Protein AF-A0AAW5JVJ9-F1 (afdb_monomer_lite)

pLDDT: mean 89.63, std 11.11, range [55.31, 98.06]

Organism: NCBI:txid1673721

Secondary structure (DSSP, 8-state):
-EEE-TTS-EEEESSS-GGGGHHHHHHHHTSS-SEEEETTEEEEEEEETTEEEEEEEEE--SHHHHHHHHHHHHHHHHHHHHHHHHH-HHHHHHHHHH-

Sequence (99 aa):
LSICDTEGKVLASTFTGAEEYESAILTFVDSPADSQVIQGYQFFKVFDEHQLEYILLAKGGSDDVYMVGKMAAFQIQNLLVAYKERFDKDNFIKNLLLD

Foldseek 3Di:
DWKDFLQQHTPDDPDPDSSVCSVVSPVVSPDPDQWDDDPQWIWGFQDQVNHGGIIDIFHGDDPVSVVVSVVVSVVVNVVSVVVVLVVVVVVVVVVVVVD

Radius of gyration: 15.58 Å; chains: 1; bounding box: 30×27×45 Å

Structure (mmCIF, N/CA/C/O backbone):
data_AF-A0AAW5JVJ9-F1
#
_entry.id   AF-A0AAW5JVJ9-F1
#
loop_
_atom_site.group_PDB
_atom_site.id
_atom_site.type_symbol
_atom_site.label_atom_id
_atom_site.label_alt_id
_atom_site.label_comp_id
_atom_site.label_asym_id
_atom_site.label_entity_id
_atom_site.label_seq_id
_atom_site.pdbx_PDB_ins_code
_atom_site.Cartn_x
_atom_site.Cartn_y
_atom_site.Cartn_z
_atom_site.occupancy
_atom_site.B_iso_or_equiv
_atom_site.auth_seq_id
_atom_site.auth_comp_id
_atom_site.auth_asym_id
_atom_site.auth_atom_id
_atom_site.pdbx_PDB_model_num
ATOM 1 N N . LEU A 1 1 ? 10.004 0.479 0.183 1.00 93.88 1 LEU A N 1
ATOM 2 C CA . LEU A 1 1 ? 8.596 0.444 0.632 1.00 93.88 1 LEU A CA 1
ATOM 3 C C . LEU A 1 1 ? 8.078 1.855 0.869 1.00 93.88 1 LEU A C 1
ATOM 5 O O . LEU A 1 1 ? 8.802 2.662 1.449 1.00 93.88 1 LEU A O 1
ATOM 9 N N . SER A 1 2 ? 6.864 2.143 0.421 1.00 96.62 2 SER A N 1
ATOM 10 C CA . SER A 1 2 ? 6.137 3.376 0.727 1.00 96.62 2 SER A CA 1
ATOM 11 C C . SER A 1 2 ? 4.691 3.039 1.064 1.00 96.62 2 SER A C 1
ATOM 13 O O . SER A 1 2 ? 4.144 2.104 0.488 1.00 96.62 2 SER A O 1
ATOM 15 N N . ILE A 1 3 ? 4.116 3.760 2.020 1.00 97.25 3 ILE A N 1
ATOM 16 C CA . ILE A 1 3 ? 2.716 3.664 2.417 1.00 97.25 3 ILE A CA 1
ATOM 17 C C . ILE A 1 3 ? 2.008 4.929 1.971 1.00 97.25 3 ILE A C 1
ATOM 19 O O . ILE A 1 3 ? 2.486 6.035 2.244 1.00 97.25 3 ILE A O 1
ATOM 23 N N . CYS A 1 4 ? 0.871 4.747 1.317 1.00 97.38 4 CYS A N 1
ATOM 24 C CA . CYS A 1 4 ? 0.002 5.813 0.852 1.00 97.38 4 CYS A CA 1
ATOM 25 C C . CYS A 1 4 ? -1.425 5.581 1.347 1.00 97.38 4 CYS A C 1
ATOM 27 O O . CYS A 1 4 ? -1.814 4.437 1.597 1.00 97.38 4 CYS A O 1
ATOM 29 N N . ASP A 1 5 ? -2.191 6.655 1.493 1.00 96.62 5 ASP A N 1
ATOM 30 C CA . ASP A 1 5 ? -3.636 6.555 1.702 1.00 96.62 5 ASP A CA 1
ATOM 31 C C . ASP A 1 5 ? -4.380 6.269 0.385 1.00 96.62 5 ASP A C 1
ATOM 33 O O . ASP A 1 5 ? -3.788 6.159 -0.696 1.00 96.62 5 ASP A O 1
ATOM 37 N N . THR A 1 6 ? -5.700 6.123 0.482 1.00 96.19 6 THR A N 1
ATOM 38 C CA . THR A 1 6 ? -6.591 5.861 -0.655 1.00 96.19 6 THR A CA 1
ATOM 39 C C . THR A 1 6 ? -6.764 7.056 -1.592 1.00 96.19 6 THR A C 1
ATOM 41 O O . THR A 1 6 ? -7.334 6.897 -2.667 1.00 96.19 6 THR A O 1
ATOM 44 N N . GLU A 1 7 ? -6.276 8.238 -1.211 1.00 96.19 7 GLU A N 1
ATOM 45 C CA . GLU A 1 7 ? -6.262 9.440 -2.051 1.00 96.19 7 GLU A CA 1
ATOM 46 C C . GLU A 1 7 ? -4.935 9.582 -2.817 1.00 96.19 7 GLU A C 1
ATOM 48 O O . GLU A 1 7 ? -4.748 10.536 -3.564 1.00 96.19 7 GLU A O 1
ATOM 53 N N . GLY A 1 8 ? -4.012 8.624 -2.669 1.00 94.25 8 GLY A N 1
ATOM 54 C CA . GLY A 1 8 ? -2.728 8.620 -3.369 1.00 94.25 8 GLY A CA 1
ATOM 55 C C . GLY A 1 8 ? -1.625 9.405 -2.663 1.00 94.25 8 GLY A C 1
ATOM 56 O O . GLY A 1 8 ? -0.503 9.476 -3.170 1.00 94.25 8 GLY A O 1
ATOM 57 N N . LYS A 1 9 ? -1.887 9.951 -1.472 1.00 96.19 9 LYS A N 1
ATOM 58 C CA . LYS A 1 9 ? -0.900 10.726 -0.723 1.00 96.19 9 LYS A CA 1
ATOM 59 C C . LYS A 1 9 ? 0.053 9.806 0.027 1.00 96.19 9 LYS A C 1
ATOM 61 O O . LYS A 1 9 ? -0.345 8.909 0.768 1.00 96.19 9 LYS A O 1
ATOM 66 N N . VAL A 1 10 ? 1.348 10.087 -0.100 1.00 96.19 10 VAL A N 1
ATOM 67 C CA . VAL A 1 10 ? 2.405 9.377 0.627 1.00 96.19 10 VAL A CA 1
ATOM 68 C C . VAL A 1 10 ? 2.372 9.746 2.114 1.00 96.19 10 VAL A C 1
ATOM 70 O O . VAL A 1 10 ? 2.527 10.908 2.486 1.00 96.19 10 VAL A O 1
ATOM 73 N N . LEU A 1 11 ? 2.214 8.737 2.972 1.00 95.88 11 LEU A N 1
ATOM 74 C CA . LEU A 1 11 ? 2.224 8.869 4.434 1.00 95.88 11 LEU A CA 1
ATOM 75 C C . LEU A 1 11 ? 3.611 8.588 5.021 1.00 95.88 11 LEU A C 1
ATOM 77 O O . LEU A 1 11 ? 4.043 9.246 5.966 1.00 95.88 11 LEU A O 1
ATOM 81 N N . ALA A 1 12 ? 4.313 7.602 4.461 1.00 95.38 12 ALA A N 1
ATOM 82 C CA . ALA A 1 12 ? 5.672 7.243 4.848 1.00 95.38 12 ALA A CA 1
ATOM 83 C C . ALA A 1 12 ? 6.405 6.590 3.674 1.00 95.38 12 ALA A C 1
ATOM 85 O O . ALA A 1 12 ? 5.815 5.847 2.886 1.00 95.38 12 ALA A O 1
ATOM 86 N N . SER A 1 13 ? 7.712 6.817 3.557 1.00 95.50 13 SER A N 1
ATOM 87 C CA . SER A 1 13 ? 8.509 6.172 2.516 1.00 95.50 13 SER A CA 1
ATOM 88 C C . SER A 1 13 ? 9.948 5.918 2.943 1.00 95.50 13 SER A C 1
ATOM 90 O O . SER A 1 13 ? 10.550 6.686 3.686 1.00 95.50 13 SER A O 1
ATOM 92 N N . THR A 1 14 ? 10.503 4.822 2.430 1.00 94.31 14 THR A N 1
ATOM 93 C CA . THR A 1 14 ? 11.930 4.458 2.538 1.00 94.31 14 THR A CA 1
ATOM 94 C C . THR A 1 14 ? 12.717 4.807 1.271 1.00 94.31 14 THR A C 1
ATOM 96 O O . THR A 1 14 ? 13.908 4.525 1.183 1.00 94.31 14 THR A O 1
ATOM 99 N N . PHE A 1 15 ? 12.056 5.391 0.268 1.00 91.75 15 PHE A N 1
ATOM 100 C CA . PHE A 1 15 ? 12.664 5.854 -0.978 1.00 91.75 15 PHE A CA 1
ATOM 101 C C . PHE A 1 15 ? 12.009 7.160 -1.448 1.00 91.75 15 PHE A C 1
ATOM 103 O O . PHE A 1 15 ? 10.881 7.473 -1.078 1.00 91.75 15 PHE A O 1
ATOM 110 N N . THR A 1 16 ? 12.712 7.926 -2.273 1.00 89.94 16 THR A N 1
ATOM 111 C CA . THR A 1 16 ? 12.215 9.186 -2.848 1.00 89.94 16 THR A CA 1
ATOM 112 C C . THR A 1 16 ? 11.425 8.947 -4.135 1.00 89.94 16 THR A C 1
ATOM 114 O O . THR A 1 16 ? 11.743 8.007 -4.867 1.00 89.94 16 THR A O 1
ATOM 117 N N . GLY A 1 17 ? 10.460 9.818 -4.447 1.00 86.25 17 GLY A N 1
ATOM 118 C CA . GLY A 1 17 ? 9.693 9.767 -5.700 1.00 86.25 17 GLY A CA 1
ATOM 119 C C . GLY A 1 17 ? 8.474 8.848 -5.646 1.00 86.25 17 GLY A C 1
ATOM 120 O O . GLY A 1 17 ? 7.943 8.473 -6.683 1.00 86.25 17 GLY A O 1
ATOM 121 N N . ALA A 1 18 ? 8.025 8.459 -4.449 1.00 88.62 18 ALA A N 1
ATOM 122 C CA . ALA A 1 18 ? 6.764 7.735 -4.300 1.00 88.62 18 ALA A CA 1
ATOM 123 C C . ALA A 1 18 ? 5.561 8.612 -4.699 1.00 88.62 18 ALA A C 1
ATOM 125 O O . ALA A 1 18 ? 4.566 8.081 -5.183 1.00 88.62 18 ALA A O 1
ATOM 126 N N . GLU A 1 19 ? 5.680 9.941 -4.567 1.00 90.12 19 GLU A N 1
ATOM 127 C CA . GLU A 1 19 ? 4.636 10.896 -4.954 1.00 90.12 19 GLU A CA 1
ATOM 128 C C . GLU A 1 19 ? 4.331 10.866 -6.461 1.00 90.12 19 GLU A C 1
ATOM 130 O O . GLU A 1 19 ? 3.214 11.154 -6.875 1.00 90.12 19 GLU A O 1
ATOM 135 N N . GLU A 1 20 ? 5.289 10.456 -7.298 1.00 91.81 20 GLU A N 1
ATOM 136 C CA . GLU A 1 20 ? 5.111 10.373 -8.757 1.00 91.81 20 GLU A CA 1
ATOM 137 C C . GLU A 1 20 ? 4.085 9.303 -9.175 1.00 91.81 20 GLU A C 1
ATOM 139 O O . GLU A 1 20 ? 3.595 9.314 -10.305 1.00 91.81 20 GLU A O 1
ATOM 144 N N . TYR A 1 21 ? 3.739 8.386 -8.266 1.00 91.06 21 TYR A N 1
ATOM 145 C CA . TYR A 1 21 ? 2.830 7.272 -8.523 1.00 91.06 21 TYR A CA 1
ATOM 146 C C . TYR A 1 21 ? 1.392 7.546 -8.072 1.00 91.06 21 TYR A C 1
ATOM 148 O O . TYR A 1 21 ? 0.572 6.637 -8.160 1.00 91.06 21 TYR A O 1
ATOM 156 N N . GLU A 1 22 ? 1.049 8.767 -7.647 1.00 94.19 22 GLU A N 1
ATOM 157 C CA . GLU A 1 22 ? -0.300 9.146 -7.185 1.00 94.19 22 GLU A CA 1
ATOM 158 C C . GLU A 1 22 ? -1.406 8.673 -8.146 1.00 94.19 22 GLU A C 1
ATOM 160 O O . GLU A 1 22 ? -2.327 7.961 -7.752 1.00 94.19 22 GLU A O 1
ATOM 165 N N . SER A 1 23 ? -1.271 8.956 -9.445 1.00 94.06 23 SER A N 1
ATOM 166 C CA . SER A 1 23 ? -2.253 8.526 -10.453 1.00 94.06 23 SER A CA 1
ATOM 167 C C . SER A 1 23 ? -2.363 6.997 -10.581 1.00 94.06 23 SER A C 1
ATOM 169 O O . SER A 1 23 ? -3.462 6.464 -10.770 1.00 94.06 23 SER A O 1
ATOM 171 N N . ALA A 1 24 ? -1.245 6.275 -10.447 1.00 95.25 24 ALA A N 1
ATOM 172 C CA . ALA A 1 24 ? -1.239 4.814 -10.448 1.00 95.25 24 ALA A CA 1
ATOM 173 C C . ALA A 1 24 ? -1.883 4.246 -9.176 1.00 95.25 24 ALA A C 1
ATOM 175 O O . ALA A 1 24 ? -2.597 3.249 -9.257 1.00 95.25 24 ALA A O 1
ATOM 176 N N . ILE A 1 25 ? -1.677 4.899 -8.026 1.00 95.75 25 ILE A N 1
ATOM 177 C CA . ILE A 1 25 ? -2.314 4.544 -6.755 1.00 95.75 25 ILE A CA 1
ATOM 178 C C . ILE A 1 25 ? -3.828 4.692 -6.878 1.00 95.75 25 ILE A C 1
ATOM 180 O O . ILE A 1 25 ? -4.536 3.725 -6.621 1.00 95.75 25 ILE A O 1
ATOM 184 N N . LEU A 1 26 ? -4.317 5.844 -7.345 1.00 96.00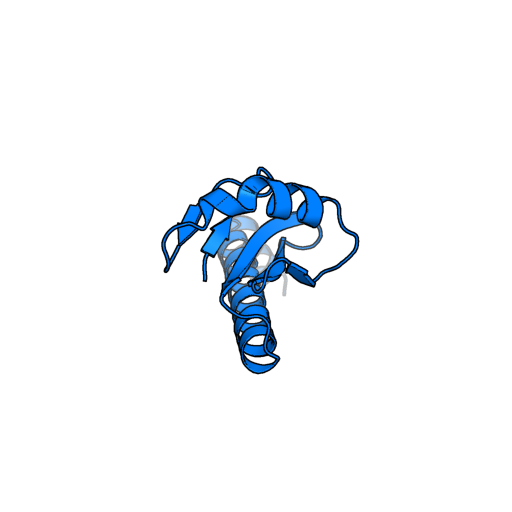 26 LEU A N 1
ATOM 185 C CA . LEU A 1 26 ? -5.751 6.093 -7.537 1.00 96.00 26 LEU A CA 1
ATOM 186 C C . LEU A 1 26 ? -6.389 5.050 -8.466 1.00 96.00 26 LEU A C 1
ATOM 188 O O . LEU A 1 26 ? -7.418 4.466 -8.145 1.00 96.00 26 LEU A O 1
AT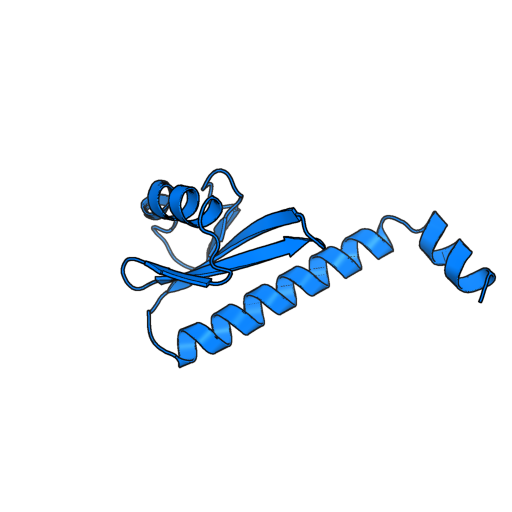OM 192 N N . THR A 1 27 ? -5.721 4.728 -9.576 1.00 95.44 27 THR A N 1
ATOM 193 C CA . THR A 1 27 ? -6.188 3.678 -10.496 1.00 95.44 27 THR A CA 1
ATOM 194 C C . THR A 1 27 ? -6.220 2.297 -9.826 1.00 95.44 27 THR A C 1
ATOM 196 O O . THR A 1 27 ? -7.107 1.486 -10.088 1.00 95.44 27 THR A O 1
ATOM 199 N N . PHE A 1 28 ? -5.244 1.997 -8.968 1.00 97.06 28 PHE A N 1
ATOM 200 C CA . PHE A 1 28 ? -5.159 0.718 -8.270 1.00 97.06 28 PHE A CA 1
ATOM 201 C C . PHE A 1 28 ? -6.165 0.598 -7.114 1.00 97.06 28 PHE A C 1
ATOM 203 O O . PHE A 1 28 ? -6.666 -0.498 -6.856 1.00 97.06 28 PHE A O 1
ATOM 210 N N . VAL A 1 29 ? -6.516 1.702 -6.452 1.00 96.81 29 VAL A N 1
ATOM 211 C CA . VAL A 1 29 ? -7.582 1.750 -5.438 1.00 96.81 29 VAL A CA 1
ATOM 212 C C . VAL A 1 29 ? -8.892 1.211 -6.021 1.00 96.81 29 VAL A C 1
ATOM 214 O O . VAL A 1 29 ? -9.480 0.302 -5.432 1.00 96.81 29 VAL A O 1
ATOM 217 N N . ASP A 1 30 ? -9.258 1.645 -7.228 1.00 95.75 30 ASP A N 1
ATOM 218 C CA . ASP A 1 30 ? -10.477 1.209 -7.930 1.00 95.75 30 ASP A CA 1
ATOM 219 C C . ASP A 1 30 ? -10.379 -0.197 -8.558 1.00 95.75 30 ASP A C 1
ATOM 221 O O . ASP A 1 30 ? -11.381 -0.780 -8.980 1.00 95.75 30 ASP A O 1
ATOM 225 N N . SER A 1 31 ? -9.177 -0.774 -8.631 1.00 96.25 31 SER A N 1
ATOM 226 C CA . SER A 1 31 ? -8.949 -2.097 -9.221 1.00 96.25 31 SER A CA 1
ATOM 227 C C . SER A 1 31 ? -9.527 -3.220 -8.348 1.00 96.25 31 SER A C 1
ATOM 229 O O . SER A 1 31 ? -9.392 -3.180 -7.126 1.00 96.25 31 SER A O 1
ATOM 231 N N . PRO A 1 32 ? -10.094 -4.297 -8.919 1.00 95.12 32 PRO A N 1
ATOM 232 C CA . PRO A 1 32 ? -10.514 -5.463 -8.137 1.00 95.12 32 PRO A CA 1
ATOM 233 C C . PRO A 1 32 ? -9.337 -6.312 -7.620 1.00 95.12 32 PRO A C 1
ATOM 235 O O . PRO A 1 32 ? -9.562 -7.284 -6.907 1.00 95.12 32 PRO A O 1
ATOM 238 N N . ALA A 1 33 ? -8.094 -6.004 -8.005 1.00 96.19 33 ALA A N 1
ATOM 239 C CA . ALA A 1 33 ? -6.923 -6.782 -7.616 1.00 96.19 33 ALA A CA 1
ATOM 240 C C . ALA A 1 33 ? -6.421 -6.430 -6.203 1.00 96.19 33 ALA A C 1
ATOM 242 O O . ALA A 1 33 ? -6.256 -5.257 -5.868 1.00 96.19 33 ALA A O 1
ATOM 243 N N . ASP A 1 34 ? -6.069 -7.452 -5.418 1.00 93.81 34 ASP A N 1
ATOM 244 C CA . ASP A 1 34 ? -5.419 -7.282 -4.105 1.00 93.81 34 ASP A CA 1
ATOM 245 C C . ASP A 1 34 ? -3.965 -6.798 -4.228 1.00 93.81 34 ASP A C 1
ATOM 247 O O . ASP A 1 34 ? -3.423 -6.141 -3.335 1.00 93.81 34 ASP A O 1
ATOM 251 N N . SER A 1 35 ? -3.317 -7.137 -5.345 1.00 96.38 35 SER A N 1
ATOM 252 C CA . SER A 1 35 ? -1.943 -6.747 -5.658 1.00 96.38 35 SER A CA 1
ATOM 253 C C . SER A 1 35 ? -1.727 -6.626 -7.161 1.00 96.38 35 SER A C 1
ATOM 255 O O . SER A 1 35 ? -2.269 -7.436 -7.914 1.00 96.38 35 SER A O 1
ATOM 257 N N . GLN A 1 36 ? -0.900 -5.677 -7.600 1.00 96.00 36 GLN A N 1
ATOM 258 C CA . GLN A 1 36 ? -0.624 -5.461 -9.022 1.00 96.00 36 GLN A CA 1
ATOM 259 C C . GLN A 1 36 ? 0.779 -4.891 -9.262 1.00 96.00 36 GLN A C 1
ATOM 261 O O . GLN A 1 36 ? 1.267 -4.077 -8.483 1.00 96.00 36 GLN A O 1
ATOM 266 N N . VAL A 1 37 ? 1.414 -5.281 -10.373 1.00 95.25 37 VAL A N 1
ATOM 267 C CA . VAL A 1 37 ? 2.657 -4.652 -10.843 1.00 95.25 37 VAL A CA 1
ATOM 268 C C . VAL A 1 37 ? 2.318 -3.479 -11.750 1.00 95.25 37 VAL A C 1
ATOM 270 O O . VAL A 1 37 ? 1.668 -3.661 -12.780 1.00 95.25 37 VAL A O 1
ATOM 273 N N . ILE A 1 38 ? 2.801 -2.288 -11.407 1.00 92.50 38 ILE A N 1
ATOM 274 C CA . ILE A 1 38 ? 2.645 -1.082 -12.222 1.00 92.50 38 ILE A CA 1
ATOM 275 C C . ILE A 1 38 ? 3.999 -0.378 -12.285 1.00 92.50 38 ILE A C 1
ATOM 277 O O . ILE A 1 38 ? 4.614 -0.106 -11.259 1.00 92.50 38 ILE A O 1
ATOM 281 N N . GLN A 1 39 ? 4.495 -0.125 -13.501 1.00 87.88 39 GLN A N 1
ATOM 282 C CA . GLN A 1 39 ? 5.738 0.629 -13.747 1.00 87.88 39 GLN A CA 1
ATOM 283 C C . GLN A 1 39 ? 6.963 0.133 -12.944 1.00 87.88 39 GLN A C 1
ATOM 285 O O . GLN A 1 39 ? 7.817 0.911 -12.531 1.00 87.88 39 GLN A O 1
ATOM 290 N N . GLY A 1 40 ? 7.068 -1.183 -12.730 1.00 89.31 40 GLY A N 1
ATOM 291 C CA . GLY A 1 40 ? 8.190 -1.787 -12.002 1.00 89.31 40 GLY A CA 1
ATOM 292 C C . GLY A 1 40 ? 8.089 -1.704 -10.475 1.00 89.31 40 GLY A C 1
ATOM 293 O O . GLY A 1 40 ? 9.074 -1.990 -9.795 1.00 89.31 40 GLY A O 1
ATOM 294 N N . TYR A 1 41 ? 6.920 -1.349 -9.941 1.00 94.12 41 TYR A N 1
ATOM 295 C CA . TYR A 1 41 ? 6.587 -1.422 -8.521 1.00 94.12 41 TYR A CA 1
ATOM 296 C C . TYR A 1 41 ? 5.473 -2.439 -8.299 1.00 94.12 41 TYR A C 1
ATOM 298 O O . TYR A 1 41 ? 4.563 -2.568 -9.118 1.00 94.12 41 TYR A O 1
ATOM 306 N N . GLN A 1 42 ? 5.544 -3.144 -7.177 1.00 96.50 42 GLN A N 1
ATOM 307 C CA . GLN A 1 42 ? 4.467 -3.984 -6.668 1.00 96.50 42 GLN A CA 1
ATOM 308 C C . GLN A 1 42 ? 3.572 -3.137 -5.763 1.00 96.50 42 GLN A C 1
ATOM 310 O O . GLN A 1 42 ? 4.056 -2.523 -4.811 1.00 96.50 42 GLN A 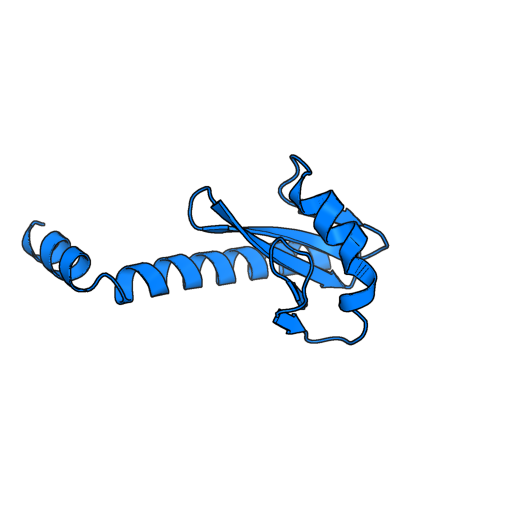O 1
ATOM 315 N N . PHE A 1 43 ? 2.280 -3.118 -6.053 1.00 97.81 43 PHE A N 1
ATOM 316 C CA . PHE A 1 43 ? 1.254 -2.453 -5.263 1.00 97.81 43 PHE A CA 1
ATOM 317 C C . PHE A 1 43 ? 0.486 -3.507 -4.476 1.00 97.81 43 PHE A C 1
ATOM 319 O O . PHE A 1 43 ? 0.163 -4.563 -5.021 1.00 97.81 43 PHE A O 1
ATOM 326 N N . PHE A 1 44 ? 0.179 -3.217 -3.215 1.00 98.06 44 PHE A N 1
ATOM 327 C CA . PHE A 1 44 ? -0.608 -4.085 -2.342 1.00 98.06 44 PHE A CA 1
ATOM 328 C C . PHE A 1 44 ? -1.677 -3.275 -1.629 1.00 98.06 44 PHE A C 1
ATOM 330 O O . PHE A 1 44 ? -1.387 -2.208 -1.084 1.00 98.06 44 PHE A O 1
ATOM 337 N N . LYS A 1 45 ? -2.893 -3.811 -1.595 1.00 97.94 45 LYS A N 1
ATOM 338 C CA . LYS A 1 45 ? -3.967 -3.292 -0.755 1.00 97.94 45 LYS A CA 1
ATOM 339 C C . LYS A 1 45 ? -3.772 -3.762 0.682 1.00 97.94 45 LYS A C 1
ATOM 341 O O . LYS A 1 45 ? -3.539 -4.944 0.929 1.00 97.94 45 LYS A O 1
ATOM 346 N N . VAL A 1 46 ? -3.863 -2.832 1.624 1.00 97.62 46 VAL A N 1
ATOM 347 C CA . VAL A 1 46 ? -3.885 -3.124 3.057 1.00 97.62 46 VAL A CA 1
ATOM 348 C C . VAL A 1 46 ? -5.280 -2.803 3.557 1.00 97.62 46 VAL A C 1
ATOM 350 O O . VAL A 1 46 ? -5.687 -1.640 3.590 1.00 97.62 46 VAL A O 1
ATOM 353 N N . PHE A 1 47 ? -6.010 -3.853 3.911 1.00 95.06 47 PHE A N 1
ATOM 354 C CA . PHE A 1 47 ? -7.374 -3.742 4.395 1.00 95.06 47 PHE A CA 1
ATOM 355 C C . PHE A 1 47 ? -7.417 -3.769 5.913 1.00 95.06 47 PHE A C 1
ATOM 357 O O . PHE A 1 47 ? -6.694 -4.529 6.559 1.00 95.06 47 PHE A O 1
ATOM 364 N N . ASP A 1 48 ? -8.333 -2.996 6.460 1.00 91.38 48 ASP A N 1
ATOM 365 C CA . ASP A 1 48 ? -8.812 -3.128 7.817 1.00 91.38 48 ASP A CA 1
ATOM 366 C C . ASP A 1 48 ? -10.188 -3.803 7.758 1.00 91.38 48 ASP A C 1
ATOM 368 O O . ASP A 1 48 ? -11.162 -3.226 7.271 1.00 91.38 48 ASP A O 1
ATOM 372 N N . GLU A 1 49 ? -10.228 -5.084 8.131 1.00 86.31 49 GLU A N 1
ATOM 373 C CA . GLU A 1 49 ? -11.320 -6.013 7.815 1.00 86.31 49 GLU A CA 1
ATOM 374 C C . GLU A 1 49 ? -11.643 -6.043 6.308 1.00 86.31 49 GLU A C 1
ATOM 376 O O . GLU A 1 49 ? -10.990 -6.747 5.536 1.00 86.31 49 GLU A O 1
ATOM 381 N N . HIS A 1 50 ? -12.641 -5.270 5.884 1.00 88.62 50 HIS A N 1
ATOM 382 C CA . HIS A 1 50 ? -13.101 -5.162 4.500 1.00 88.62 50 HIS A CA 1
ATOM 383 C C . HIS A 1 50 ? -12.894 -3.764 3.906 1.00 88.62 50 HIS A C 1
ATOM 385 O O . HIS A 1 50 ? -13.131 -3.565 2.715 1.00 88.62 50 HIS A O 1
ATOM 391 N N . GLN A 1 51 ? -12.459 -2.798 4.715 1.00 93.88 51 GLN A N 1
ATOM 392 C CA . GLN A 1 51 ? -12.230 -1.429 4.283 1.00 93.88 51 GLN A CA 1
ATOM 393 C C . GLN A 1 51 ? -10.785 -1.271 3.813 1.00 93.88 51 GLN A C 1
ATOM 395 O O . GLN A 1 51 ? -9.846 -1.653 4.508 1.00 93.88 51 GLN A O 1
ATOM 400 N N . LEU A 1 52 ? -10.595 -0.751 2.601 1.00 96.19 52 LEU A N 1
ATOM 401 C CA . LEU A 1 52 ? -9.264 -0.443 2.092 1.00 96.19 52 LEU A CA 1
ATOM 402 C C . LEU A 1 52 ? -8.727 0.792 2.804 1.00 96.19 52 LEU A C 1
ATOM 404 O O . LEU A 1 52 ? -9.283 1.868 2.621 1.00 96.19 52 LEU A O 1
ATOM 408 N N . GLU A 1 53 ? -7.620 0.635 3.523 1.00 95.75 53 GLU A N 1
ATOM 409 C CA . GLU A 1 53 ? -7.092 1.696 4.381 1.00 95.75 53 GLU A CA 1
ATOM 410 C C . GLU A 1 53 ? -5.777 2.274 3.870 1.00 95.75 53 GLU A C 1
ATOM 412 O O . GLU A 1 53 ? -5.566 3.486 3.925 1.00 95.75 53 GLU A O 1
ATOM 417 N N . TYR A 1 54 ? -4.911 1.430 3.304 1.00 97.62 54 TYR A N 1
ATOM 418 C CA . TYR A 1 54 ? -3.654 1.884 2.717 1.00 97.62 54 TYR A CA 1
ATOM 419 C C . TYR A 1 54 ? -3.296 1.139 1.440 1.00 97.62 54 TYR A C 1
ATOM 421 O O . TYR A 1 54 ? -3.695 -0.006 1.215 1.00 97.62 54 TYR A O 1
ATOM 429 N N . ILE A 1 55 ? -2.435 1.777 0.655 1.00 97.94 55 ILE A N 1
ATOM 430 C CA . ILE A 1 55 ? -1.697 1.158 -0.439 1.00 97.94 55 ILE A CA 1
ATOM 431 C C . ILE A 1 55 ? -0.220 1.083 -0.054 1.00 97.94 55 ILE A C 1
ATOM 433 O O . ILE A 1 55 ? 0.403 2.084 0.304 1.00 97.94 55 ILE A O 1
ATOM 437 N N . LEU A 1 56 ? 0.354 -0.117 -0.132 1.00 97.81 56 LEU A N 1
ATOM 438 C CA . LEU A 1 56 ? 1.787 -0.347 0.030 1.00 97.81 56 LEU A CA 1
ATOM 439 C C . LEU A 1 56 ? 2.445 -0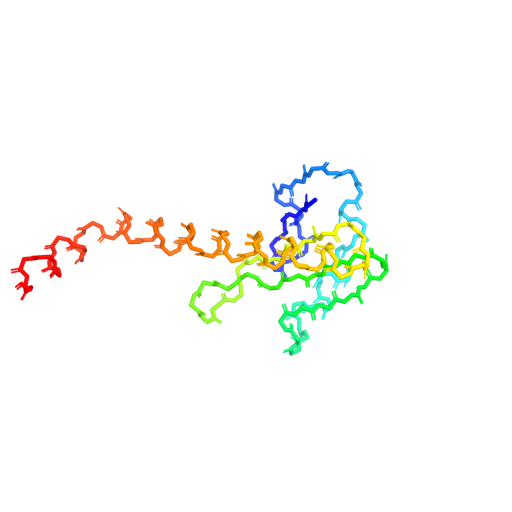.478 -1.346 1.00 97.81 56 LEU A C 1
ATOM 441 O O . LEU A 1 56 ? 2.073 -1.342 -2.137 1.00 97.81 56 LEU A O 1
ATOM 445 N N . LEU A 1 57 ? 3.482 0.322 -1.587 1.00 97.12 57 LEU A N 1
ATOM 446 C CA . LEU A 1 57 ? 4.333 0.245 -2.770 1.00 97.12 57 LEU A CA 1
ATOM 447 C C . LEU A 1 57 ? 5.667 -0.406 -2.405 1.00 97.12 57 LEU A C 1
ATOM 449 O O . LEU A 1 57 ? 6.402 0.077 -1.532 1.00 97.12 57 LEU A O 1
ATOM 453 N N . ALA A 1 58 ? 6.035 -1.461 -3.122 1.00 96.62 58 ALA A N 1
ATOM 454 C CA . ALA A 1 58 ? 7.359 -2.061 -3.072 1.00 96.62 58 ALA A CA 1
ATOM 455 C C . ALA A 1 58 ? 8.099 -1.843 -4.393 1.00 96.62 58 ALA A C 1
ATOM 457 O O . ALA A 1 58 ? 7.566 -2.071 -5.474 1.00 96.62 58 ALA A O 1
ATOM 458 N N . LYS A 1 59 ? 9.341 -1.363 -4.295 1.00 93.50 59 LYS A N 1
ATOM 459 C CA . LYS A 1 59 ? 10.180 -1.051 -5.452 1.00 93.50 59 LYS A CA 1
ATOM 460 C C . LYS A 1 59 ? 10.773 -2.331 -6.028 1.00 93.50 59 LYS A C 1
ATOM 462 O O . LYS A 1 59 ? 11.472 -3.040 -5.310 1.00 93.50 59 LYS A O 1
ATOM 467 N N . GLY A 1 60 ? 10.560 -2.555 -7.320 1.00 91.62 60 GLY A N 1
ATOM 468 C CA . GLY A 1 60 ? 10.957 -3.767 -8.032 1.00 91.62 60 GLY A CA 1
ATOM 469 C C . GLY A 1 60 ? 9.740 -4.616 -8.394 1.00 91.62 60 GLY A C 1
ATOM 470 O O . GLY A 1 60 ? 8.759 -4.644 -7.661 1.00 91.62 60 GLY A O 1
ATOM 471 N N . GLY A 1 61 ? 9.798 -5.287 -9.546 1.00 88.94 61 GLY A N 1
ATOM 472 C CA . GLY A 1 61 ? 8.705 -6.113 -10.075 1.00 88.94 61 GLY A CA 1
ATOM 473 C C . GLY A 1 61 ? 8.935 -7.621 -9.958 1.00 88.94 61 GLY A C 1
ATOM 474 O O . GLY A 1 61 ? 8.151 -8.385 -10.504 1.00 88.94 61 GLY A O 1
ATOM 475 N N . SER A 1 62 ? 10.012 -8.054 -9.304 1.00 93.56 62 SER A N 1
ATOM 476 C CA . SER A 1 62 ? 10.378 -9.466 -9.171 1.00 93.56 62 SER A CA 1
ATOM 477 C C . SER A 1 62 ? 9.575 -10.189 -8.081 1.00 93.56 62 SER A C 1
ATOM 479 O O . SER A 1 62 ? 8.964 -9.560 -7.212 1.00 93.56 62 SER A O 1
ATOM 481 N N . ASP A 1 63 ? 9.578 -11.523 -8.127 1.00 93.50 63 ASP A N 1
ATOM 482 C CA . ASP A 1 63 ? 8.795 -12.377 -7.220 1.00 93.50 63 ASP A CA 1
ATOM 483 C C . ASP A 1 63 ? 9.262 -12.308 -5.757 1.00 93.50 63 ASP A C 1
ATOM 485 O O . ASP A 1 63 ? 8.462 -12.423 -4.829 1.00 93.50 63 ASP A O 1
ATOM 489 N N . ASP A 1 64 ? 10.554 -12.078 -5.522 1.00 95.56 64 ASP A N 1
ATOM 490 C CA . ASP A 1 64 ? 11.107 -11.859 -4.183 1.00 95.56 64 ASP A CA 1
ATOM 491 C C . ASP A 1 64 ? 10.588 -10.549 -3.573 1.00 95.56 64 ASP A C 1
ATOM 493 O O . ASP A 1 64 ? 10.164 -10.525 -2.414 1.00 95.56 64 ASP A O 1
ATOM 497 N N . VAL A 1 65 ? 10.524 -9.479 -4.373 1.00 95.62 65 VAL A N 1
ATOM 498 C CA . VAL A 1 65 ? 9.913 -8.204 -3.972 1.00 95.62 65 VAL A CA 1
ATOM 499 C C . VAL A 1 65 ? 8.419 -8.379 -3.735 1.00 95.62 65 VAL A C 1
ATOM 501 O O . VAL A 1 65 ? 7.898 -7.831 -2.762 1.00 95.62 65 VAL A O 1
ATOM 504 N N . TYR A 1 66 ? 7.736 -9.173 -4.565 1.00 95.94 66 TYR A N 1
ATOM 505 C CA . TYR A 1 66 ? 6.335 -9.513 -4.336 1.00 95.94 66 TYR A CA 1
ATOM 506 C C . TYR A 1 66 ? 6.138 -10.179 -2.970 1.00 95.94 66 TYR A C 1
ATOM 508 O O . TYR A 1 66 ? 5.300 -9.747 -2.179 1.00 95.94 66 TYR A O 1
ATOM 516 N N . MET A 1 67 ? 6.935 -11.206 -2.668 1.00 96.06 67 MET A N 1
ATOM 517 C CA . MET A 1 67 ? 6.819 -11.969 -1.427 1.00 96.06 67 MET A CA 1
ATOM 518 C C . MET A 1 67 ? 7.078 -11.094 -0.196 1.00 96.06 67 MET A C 1
ATOM 520 O O . MET A 1 67 ? 6.275 -11.092 0.738 1.00 96.06 67 MET A O 1
ATOM 524 N N . VAL A 1 68 ? 8.153 -10.300 -0.212 1.00 95.81 68 VAL A N 1
ATOM 525 C CA . VAL A 1 68 ? 8.475 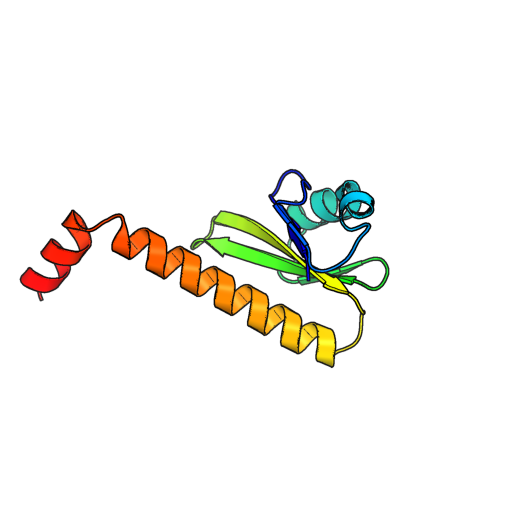-9.374 0.885 1.00 95.81 68 VAL A CA 1
ATOM 526 C C . VAL A 1 68 ? 7.409 -8.285 1.024 1.00 95.81 68 VAL A C 1
ATOM 528 O O . VAL A 1 68 ? 7.005 -7.963 2.141 1.00 95.81 68 VAL A O 1
ATOM 531 N N . GLY A 1 69 ? 6.914 -7.741 -0.090 1.00 96.75 69 GLY A N 1
ATOM 532 C CA . GLY A 1 69 ? 5.845 -6.743 -0.097 1.00 96.75 69 GLY A CA 1
ATOM 533 C C . GLY A 1 69 ? 4.542 -7.283 0.491 1.00 96.75 69 GLY A C 1
ATOM 534 O O . GLY A 1 69 ? 3.959 -6.655 1.372 1.00 96.75 69 GLY A O 1
ATOM 535 N N . LYS A 1 70 ? 4.141 -8.497 0.103 1.00 96.44 70 LYS A N 1
ATOM 536 C CA . LYS A 1 70 ? 2.959 -9.174 0.647 1.00 96.44 70 LYS A CA 1
ATOM 537 C C . LYS A 1 70 ? 3.089 -9.440 2.146 1.00 96.44 70 LYS A C 1
ATOM 539 O O . LYS A 1 70 ? 2.141 -9.214 2.893 1.00 96.44 70 LYS A O 1
ATOM 544 N N . MET A 1 71 ? 4.268 -9.873 2.600 1.00 96.69 71 MET A N 1
ATOM 545 C CA . MET A 1 71 ? 4.544 -10.032 4.029 1.00 96.69 71 MET A CA 1
ATOM 546 C C . MET A 1 71 ? 4.431 -8.700 4.774 1.00 96.69 71 MET A C 1
ATOM 548 O O . MET A 1 71 ? 3.802 -8.650 5.826 1.00 96.69 71 MET A O 1
ATOM 552 N N . ALA A 1 72 ? 5.003 -7.621 4.237 1.00 96.81 72 ALA A N 1
ATOM 553 C CA . ALA A 1 72 ? 4.927 -6.302 4.855 1.00 96.81 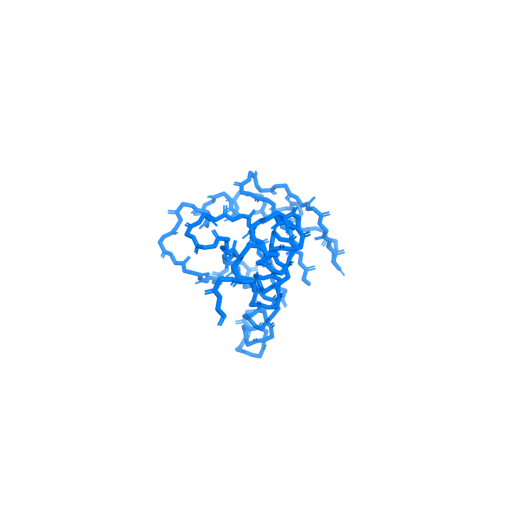72 ALA A CA 1
ATOM 554 C C . ALA A 1 72 ? 3.479 -5.786 4.939 1.00 96.81 72 ALA A C 1
ATOM 556 O O . ALA A 1 72 ? 3.076 -5.315 6.000 1.00 96.81 72 ALA A O 1
ATOM 557 N N . ALA A 1 73 ? 2.683 -5.938 3.876 1.00 96.62 73 ALA A N 1
ATOM 558 C CA . ALA A 1 73 ? 1.260 -5.585 3.874 1.00 96.62 73 ALA A CA 1
ATOM 559 C C . ALA A 1 73 ? 0.489 -6.334 4.973 1.00 96.62 73 ALA A C 1
ATOM 561 O O . ALA A 1 73 ? -0.238 -5.718 5.751 1.00 96.62 73 ALA A O 1
ATOM 562 N N . PHE A 1 74 ? 0.723 -7.643 5.103 1.00 95.00 74 PHE A N 1
ATOM 563 C CA . PHE A 1 74 ? 0.106 -8.465 6.144 1.00 95.00 74 PHE A CA 1
ATOM 564 C C . PHE A 1 74 ? 0.526 -8.050 7.563 1.00 95.00 74 PHE A C 1
ATOM 566 O O . PHE A 1 74 ? -0.298 -7.997 8.473 1.00 95.00 74 PHE A O 1
ATOM 573 N N . GLN A 1 75 ? 1.803 -7.712 7.774 1.00 95.75 75 GLN A N 1
ATOM 574 C CA . GLN A 1 75 ? 2.271 -7.226 9.077 1.00 95.75 75 GLN A CA 1
ATOM 575 C C . GLN A 1 75 ? 1.611 -5.896 9.463 1.00 95.75 75 GLN A C 1
ATOM 577 O O . GLN A 1 75 ? 1.247 -5.713 10.622 1.00 95.75 75 GLN A O 1
ATOM 582 N N . ILE A 1 76 ? 1.412 -4.988 8.504 1.00 95.31 76 ILE A N 1
ATOM 583 C CA . ILE A 1 76 ? 0.712 -3.719 8.746 1.00 95.31 76 ILE A CA 1
ATOM 584 C C . ILE A 1 76 ? -0.756 -3.974 9.083 1.00 95.31 76 ILE A C 1
ATOM 586 O O . ILE A 1 76 ? -1.251 -3.419 10.059 1.00 95.31 76 ILE A O 1
ATOM 590 N N . GLN A 1 77 ? -1.428 -4.859 8.344 1.00 94.38 77 GLN A N 1
ATOM 591 C CA . GLN A 1 77 ? -2.807 -5.251 8.633 1.00 94.38 77 GLN A CA 1
ATOM 592 C C . GLN A 1 77 ? -2.967 -5.778 10.069 1.00 94.38 77 GLN A C 1
ATOM 594 O O . GLN A 1 77 ? -3.846 -5.327 10.799 1.00 94.38 77 GLN A O 1
ATOM 599 N N . ASN A 1 78 ? -2.074 -6.662 10.521 1.00 91.44 78 ASN A N 1
ATOM 600 C CA . ASN A 1 78 ? -2.116 -7.175 11.895 1.00 91.44 78 ASN A CA 1
ATOM 601 C C . ASN A 1 78 ? -1.911 -6.074 12.945 1.00 91.44 78 ASN A C 1
ATOM 603 O O . ASN A 1 78 ? -2.518 -6.117 14.015 1.00 91.44 78 ASN A O 1
ATOM 607 N N . LEU A 1 79 ? -1.065 -5.080 12.656 1.00 91.75 79 LEU A N 1
ATOM 608 C CA . LEU A 1 79 ? -0.870 -3.935 13.546 1.00 91.75 79 LEU A CA 1
ATOM 609 C C . LEU A 1 79 ? -2.124 -3.057 13.638 1.00 91.75 79 LEU A C 1
ATOM 611 O O . LEU A 1 79 ? -2.413 -2.565 14.727 1.00 91.75 79 LEU A O 1
ATOM 615 N N . LEU A 1 80 ? -2.872 -2.888 12.542 1.00 89.31 80 LEU A N 1
ATOM 616 C CA . LEU A 1 80 ? -4.138 -2.144 12.539 1.00 89.31 80 LEU A CA 1
ATOM 617 C C . LEU A 1 80 ? -5.176 -2.818 13.437 1.00 89.31 80 LEU A C 1
ATOM 619 O O . LEU A 1 80 ? -5.712 -2.171 14.339 1.00 89.31 80 LEU A O 1
ATOM 623 N N . VAL A 1 81 ? -5.366 -4.129 13.262 1.00 87.38 81 VAL A N 1
ATOM 624 C CA . VAL A 1 81 ? -6.270 -4.936 14.096 1.00 87.38 81 VAL A CA 1
ATOM 625 C C . VAL A 1 81 ? -5.872 -4.835 15.571 1.00 87.38 81 VAL A C 1
ATOM 627 O O . VAL A 1 81 ? -6.677 -4.432 16.411 1.00 87.38 81 VAL A O 1
ATOM 630 N N . ALA A 1 82 ? -4.600 -5.089 15.892 1.00 84.19 82 ALA A N 1
ATOM 631 C CA . ALA A 1 82 ? -4.112 -5.055 17.270 1.00 84.19 82 ALA A CA 1
ATOM 632 C C . ALA A 1 82 ? -4.221 -3.663 17.921 1.00 84.19 82 ALA A C 1
ATOM 634 O O . ALA A 1 82 ? -4.411 -3.553 19.135 1.00 84.19 82 ALA A O 1
ATOM 635 N N . TYR A 1 83 ? -4.070 -2.581 17.149 1.00 82.31 83 TYR A N 1
ATOM 636 C CA . TYR A 1 83 ? -4.216 -1.226 17.675 1.00 82.31 83 TYR A CA 1
ATOM 637 C C . TYR A 1 83 ? -5.681 -0.875 17.947 1.00 82.31 83 TYR A C 1
ATOM 639 O O . TYR A 1 83 ? -5.972 -0.291 18.993 1.00 82.31 83 TYR A O 1
ATOM 647 N N . LYS A 1 84 ? -6.604 -1.278 17.065 1.00 81.69 84 LYS A N 1
ATOM 648 C CA . LYS A 1 84 ? -8.049 -1.110 17.275 1.00 81.69 84 LYS A CA 1
ATOM 649 C C . LYS A 1 84 ? -8.535 -1.850 18.521 1.00 81.69 84 LYS A C 1
ATOM 651 O O . LYS A 1 84 ? -9.166 -1.228 19.370 1.00 81.69 84 LYS A O 1
ATOM 656 N N . GLU A 1 85 ? -8.159 -3.117 18.697 1.00 76.62 85 GLU A N 1
ATOM 657 C CA . GLU A 1 85 ? -8.507 -3.901 19.896 1.00 76.62 85 GLU A CA 1
ATOM 658 C C . GLU A 1 85 ? -7.978 -3.265 21.189 1.00 76.62 85 GLU A C 1
ATOM 660 O O . GLU A 1 85 ? -8.655 -3.239 22.216 1.00 76.62 85 GLU A O 1
ATOM 665 N N . ARG A 1 86 ? -6.763 -2.702 21.152 1.00 70.00 86 ARG A N 1
ATOM 666 C CA . ARG A 1 86 ? -6.184 -1.983 22.299 1.00 70.00 86 ARG A CA 1
ATOM 667 C C . ARG A 1 86 ? -6.868 -0.653 22.589 1.00 70.00 86 ARG A C 1
ATOM 669 O O . ARG A 1 86 ? -6.784 -0.187 23.726 1.00 70.00 86 ARG A O 1
ATOM 676 N N . PHE A 1 87 ? -7.461 -0.014 21.586 1.00 66.00 87 PHE A N 1
ATOM 677 C CA . PHE A 1 87 ? -8.216 1.222 21.761 1.00 66.00 87 PHE A CA 1
ATOM 678 C C . PHE A 1 87 ? -9.621 0.929 22.305 1.00 66.00 87 PHE A C 1
ATOM 680 O O . PHE A 1 87 ? -10.090 1.640 23.192 1.00 66.00 87 PHE A O 1
ATOM 687 N N . ASP A 1 88 ? -10.235 -0.178 21.878 1.00 69.75 88 ASP A N 1
ATOM 688 C CA . ASP A 1 88 ? -11.513 -0.687 22.385 1.00 69.75 88 ASP A CA 1
ATOM 689 C C . ASP A 1 88 ? -11.359 -1.482 23.701 1.00 69.75 88 ASP A C 1
ATOM 691 O O . ASP A 1 88 ? -11.826 -2.613 23.865 1.00 69.75 88 ASP A O 1
ATOM 695 N N . LYS A 1 89 ? -10.661 -0.880 24.676 1.00 61.91 89 LYS A N 1
ATOM 696 C CA . LYS A 1 89 ? -10.388 -1.486 25.991 1.00 61.91 89 LYS A CA 1
ATOM 697 C C . LYS A 1 89 ? -11.649 -1.968 26.705 1.00 61.91 89 LYS A C 1
ATOM 699 O O . LYS A 1 89 ? -11.586 -2.968 27.419 1.00 61.91 89 LYS A O 1
ATOM 704 N N . ASP A 1 90 ? -12.766 -1.268 26.528 1.00 65.12 90 ASP A N 1
ATOM 705 C CA . ASP A 1 90 ? -14.020 -1.605 27.196 1.00 65.12 90 ASP A CA 1
ATOM 706 C C . ASP A 1 90 ? -14.636 -2.892 26.633 1.00 65.12 90 ASP A C 1
ATOM 708 O O . ASP A 1 90 ? -15.130 -3.704 27.418 1.00 65.12 90 ASP A O 1
ATOM 712 N N . ASN A 1 91 ? -14.576 -3.133 25.316 1.00 63.75 91 ASN A N 1
ATOM 713 C CA . ASN A 1 91 ? -15.019 -4.409 24.744 1.00 63.75 91 ASN A CA 1
ATOM 714 C C . ASN A 1 91 ? -13.988 -5.526 24.931 1.00 63.75 91 ASN A C 1
ATOM 716 O O . ASN A 1 91 ? -14.385 -6.661 25.189 1.00 63.75 91 ASN A O 1
ATOM 720 N N . PHE A 1 92 ? -12.687 -5.220 24.899 1.00 64.88 92 PHE A N 1
ATOM 721 C CA . PHE A 1 92 ? -11.638 -6.200 25.201 1.00 64.88 92 PHE A CA 1
ATOM 722 C C . PHE A 1 92 ? -11.802 -6.794 26.611 1.00 64.88 92 PHE A C 1
ATOM 724 O O . PHE A 1 92 ? -11.820 -8.013 26.773 1.00 64.88 92 PHE A O 1
ATOM 731 N N . ILE A 1 93 ? -11.987 -5.948 27.634 1.00 69.38 93 ILE A N 1
ATOM 732 C CA . ILE A 1 93 ? -12.187 -6.402 29.022 1.00 69.38 93 ILE A CA 1
ATOM 733 C C . ILE A 1 93 ? -13.524 -7.142 29.179 1.00 69.38 93 ILE A C 1
ATOM 735 O O . ILE A 1 93 ? -13.580 -8.133 29.902 1.00 69.38 93 ILE A O 1
ATOM 739 N N . LYS A 1 94 ? -14.596 -6.701 28.504 1.00 63.62 94 LYS A N 1
ATOM 740 C CA . LYS A 1 94 ? -15.896 -7.392 28.548 1.00 63.62 94 LYS A CA 1
ATOM 741 C C . LYS A 1 94 ? -15.823 -8.791 27.947 1.00 63.62 94 LYS A C 1
ATOM 743 O O . LYS A 1 94 ? -16.292 -9.719 28.591 1.00 63.62 94 LYS A O 1
ATOM 748 N N . ASN A 1 95 ? -15.216 -8.953 26.773 1.00 60.16 95 ASN A N 1
ATOM 749 C CA . ASN A 1 95 ? -15.084 -10.261 26.128 1.00 60.16 95 ASN A CA 1
ATOM 750 C C . ASN A 1 95 ? -14.170 -11.202 26.927 1.00 60.16 95 ASN A C 1
ATOM 752 O O . ASN A 1 95 ? -14.463 -12.384 27.018 1.00 60.16 95 ASN A O 1
ATOM 756 N N . LEU A 1 96 ? -13.134 -10.677 27.589 1.00 65.69 96 LEU A N 1
ATOM 757 C CA . LEU A 1 96 ? -12.256 -11.464 28.464 1.00 65.69 96 LEU A CA 1
ATOM 758 C C . LEU A 1 96 ? -12.930 -11.939 29.767 1.00 65.69 96 LEU A C 1
ATOM 760 O O . LEU A 1 96 ? -12.495 -12.928 30.341 1.00 65.69 96 LEU A O 1
ATOM 764 N N . LEU A 1 97 ? -13.925 -11.204 30.277 1.00 62.09 97 LEU A N 1
ATOM 765 C CA . LEU A 1 97 ? -14.681 -11.565 31.489 1.00 62.09 97 LEU A CA 1
ATOM 766 C C . LEU A 1 97 ? -15.928 -12.413 31.196 1.00 62.09 97 LEU A C 1
ATOM 768 O O . LEU A 1 97 ? -16.541 -12.927 32.133 1.00 62.09 97 LEU A O 1
ATOM 772 N N . LEU A 1 98 ? -16.360 -12.447 29.934 1.00 60.00 98 LEU A N 1
ATOM 773 C CA . LEU A 1 98 ? -17.538 -13.183 29.473 1.00 60.00 98 LEU A CA 1
ATOM 774 C C . LEU A 1 98 ? -17.193 -14.576 28.921 1.00 60.00 98 LEU A C 1
ATOM 776 O O . LEU A 1 98 ? -18.097 -15.412 28.883 1.00 60.00 98 LEU A O 1
ATOM 780 N N . ASP A 1 99 ? -15.934 -14.816 28.542 1.00 55.31 99 ASP A N 1
ATOM 781 C CA . ASP A 1 99 ? -15.326 -16.154 28.407 1.00 55.31 99 ASP A CA 1
ATOM 782 C C . ASP A 1 99 ? -14.824 -16.684 29.766 1.00 55.31 99 ASP A C 1
ATOM 784 O O . ASP A 1 99 ? -14.881 -17.919 29.980 1.00 55.31 99 ASP A O 1
#